Protein AF-A0A837KP45-F1 (afdb_monomer_lite)

Foldseek 3Di:
DDDDDPDPPVPVVVVLVVLLVCLLVPNVVSLVVVLVVCVVVQQVVLVVDPDPSVVSSVVVSVVSSVCSNVVVDDD

Radius of gyration: 15.76 Å; chains: 1; bounding box: 38×42×30 Å

pLDDT: mean 83.62, std 17.04, range [40.62, 96.44]

Secondary structure (DSSP, 8-state):
--------THHHHHHHHHHHHHHHTT-HHHHHHHHHHTHHHHHHHHTTSSS-HHHHHHHHHHHHHHHHHHT----

Sequence (75 aa):
MQKQIFAPVSREADSFSLTLEKAQSGDNRAVLTILDFLLPDMEYLASFIKLPREESMQEMKTAMLEAIRSGEVML

Structure (mmCIF, N/CA/C/O backbone):
data_AF-A0A837KP45-F1
#
_entry.id   AF-A0A837KP45-F1
#
loop_
_atom_site.group_PDB
_atom_site.id
_atom_site.type_symbol
_atom_site.label_atom_id
_atom_site.label_alt_id
_atom_site.label_comp_id
_atom_site.label_asym_id
_atom_site.label_entity_id
_atom_site.label_seq_id
_atom_site.pdbx_PDB_ins_code
_atom_site.Cartn_x
_atom_site.Cartn_y
_atom_site.Cartn_z
_atom_site.occupancy
_atom_site.B_iso_or_equiv
_atom_site.auth_seq_id
_atom_site.auth_comp_id
_atom_site.auth_asym_id
_atom_site.auth_atom_id
_atom_site.pdbx_PDB_model_num
ATOM 1 N N . MET A 1 1 ? -22.278 -32.980 -17.890 1.00 47.81 1 MET A N 1
ATOM 2 C CA . MET A 1 1 ? -21.266 -31.940 -17.608 1.00 47.81 1 MET A CA 1
ATOM 3 C C . MET A 1 1 ? -21.648 -31.270 -16.297 1.00 47.81 1 MET A C 1
ATOM 5 O O . MET A 1 1 ? -22.788 -30.838 -16.171 1.00 47.81 1 MET A O 1
ATOM 9 N N . GLN A 1 2 ? -20.779 -31.339 -15.284 1.00 40.62 2 GLN A N 1
ATOM 10 C CA . GLN A 1 2 ? -21.050 -30.799 -13.948 1.00 40.62 2 GLN A CA 1
ATOM 11 C C . GLN A 1 2 ? -21.059 -29.264 -13.948 1.00 40.62 2 GLN A C 1
ATOM 13 O O . GLN A 1 2 ? -20.349 -28.619 -14.712 1.00 40.62 2 GLN A O 1
ATOM 18 N N . LYS A 1 3 ? -21.919 -28.734 -13.075 1.00 55.69 3 LYS A N 1
ATOM 19 C CA . LYS A 1 3 ? -22.263 -27.331 -12.833 1.00 55.69 3 LYS A CA 1
ATOM 20 C C . LYS A 1 3 ? -21.041 -26.472 -12.490 1.00 55.69 3 LYS A C 1
ATOM 22 O O . LYS A 1 3 ? -20.300 -26.823 -11.580 1.00 55.69 3 LYS A O 1
ATOM 27 N N . GLN A 1 4 ? -20.951 -25.283 -13.079 1.00 45.62 4 GLN A N 1
ATOM 28 C CA . GLN A 1 4 ? -20.336 -24.140 -12.407 1.00 45.62 4 GLN A CA 1
ATOM 29 C C . GLN A 1 4 ? -21.424 -23.103 -12.160 1.00 45.62 4 GLN A C 1
ATOM 31 O O . GLN A 1 4 ? -21.846 -22.367 -13.047 1.00 45.62 4 GLN A O 1
ATOM 36 N N . ILE A 1 5 ? -21.949 -23.137 -10.938 1.00 50.38 5 ILE A N 1
ATOM 37 C CA . ILE A 1 5 ? -22.736 -22.043 -10.387 1.00 50.38 5 ILE A CA 1
ATOM 38 C C . ILE A 1 5 ? -21.710 -20.941 -10.135 1.00 50.38 5 ILE A C 1
ATOM 40 O O . ILE A 1 5 ? -20.851 -21.105 -9.270 1.00 50.38 5 ILE A O 1
ATOM 44 N N . PHE A 1 6 ? -21.758 -19.867 -10.923 1.00 45.94 6 PHE A N 1
ATOM 45 C CA . PHE A 1 6 ? -21.039 -18.639 -10.605 1.00 45.94 6 PHE A CA 1
ATOM 46 C C . PHE A 1 6 ? -21.542 -18.174 -9.237 1.00 45.94 6 PHE A C 1
ATOM 48 O O . PHE A 1 6 ? -22.695 -17.765 -9.095 1.00 45.94 6 PHE A O 1
ATOM 55 N N . ALA A 1 7 ? -20.707 -18.332 -8.210 1.00 50.62 7 ALA A N 1
ATOM 56 C CA . ALA A 1 7 ? -20.960 -17.713 -6.922 1.00 50.62 7 ALA A CA 1
ATOM 57 C C . ALA A 1 7 ? -20.990 -16.189 -7.131 1.00 50.62 7 ALA A C 1
ATOM 59 O O . ALA A 1 7 ? -20.243 -15.676 -7.968 1.00 50.62 7 ALA A O 1
ATOM 60 N N . PRO A 1 8 ? -21.865 -15.460 -6.425 1.00 44.41 8 PRO A N 1
ATOM 61 C CA . PRO A 1 8 ? -21.944 -14.023 -6.593 1.00 44.41 8 PRO A CA 1
ATOM 62 C C . PRO A 1 8 ? -20.617 -13.405 -6.134 1.00 44.41 8 PRO A C 1
ATOM 64 O O . PRO A 1 8 ? -20.139 -13.683 -5.034 1.00 44.41 8 PRO A O 1
ATOM 67 N N . VAL A 1 9 ? -20.052 -12.550 -6.987 1.00 53.34 9 VAL A N 1
ATOM 68 C CA . VAL A 1 9 ? -18.823 -11.74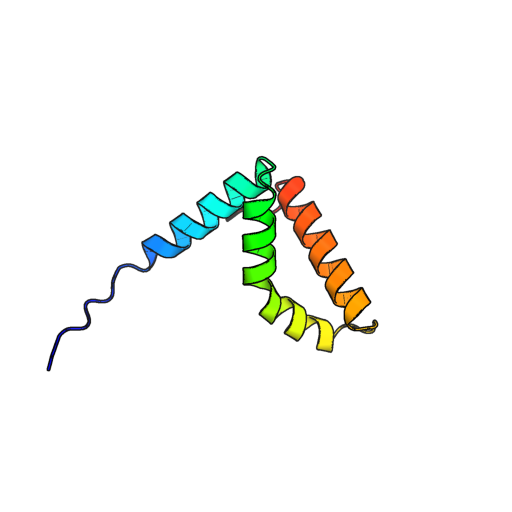2 -6.806 1.00 53.34 9 VAL A CA 1
ATOM 69 C C . VAL A 1 9 ? -18.887 -10.816 -5.567 1.00 53.34 9 VAL A C 1
ATOM 71 O O . VAL A 1 9 ? -17.963 -10.076 -5.258 1.00 53.34 9 VAL A O 1
ATOM 74 N N . SER A 1 10 ? -19.970 -10.868 -4.795 1.00 51.38 10 SER A N 1
ATOM 75 C CA . SER A 1 10 ? -20.212 -10.043 -3.615 1.00 51.38 10 SER A CA 1
ATOM 76 C C . SER A 1 10 ? -19.325 -10.389 -2.412 1.00 51.38 10 SER A C 1
ATOM 78 O O . SER A 1 10 ? -19.025 -9.513 -1.615 1.00 51.38 10 SER A O 1
ATOM 80 N N . ARG A 1 11 ? -18.843 -11.633 -2.273 1.00 51.28 11 ARG A N 1
ATOM 81 C CA . ARG A 1 11 ? -18.122 -12.055 -1.051 1.00 51.28 11 ARG A CA 1
ATOM 82 C C . ARG A 1 11 ? -16.718 -11.452 -0.907 1.00 51.28 11 ARG A C 1
ATOM 84 O O . ARG A 1 11 ? -16.228 -11.315 0.209 1.00 51.28 11 ARG A O 1
ATOM 91 N N . GLU A 1 12 ? -16.070 -11.136 -2.025 1.00 53.34 12 GLU A N 1
ATOM 92 C CA . GLU A 1 12 ? -14.699 -10.605 -2.071 1.00 53.34 12 GLU A CA 1
ATOM 93 C C . GLU A 1 12 ? -14.680 -9.080 -1.912 1.00 53.34 12 GLU A C 1
ATOM 95 O O . GLU A 1 12 ? -13.842 -8.556 -1.180 1.00 53.34 12 GLU A O 1
ATOM 100 N N . ALA A 1 13 ? -15.649 -8.380 -2.515 1.00 54.47 13 ALA A N 1
ATOM 101 C CA . ALA A 1 13 ? -15.825 -6.937 -2.346 1.00 54.47 13 ALA A CA 1
ATOM 102 C C . ALA A 1 13 ? -16.133 -6.574 -0.882 1.00 54.47 13 ALA A C 1
ATOM 104 O O . ALA A 1 13 ? -15.475 -5.703 -0.316 1.00 54.47 13 ALA A O 1
ATOM 105 N N . ASP A 1 14 ? -17.028 -7.327 -0.230 1.00 60.12 14 ASP A N 1
ATOM 106 C CA . ASP A 1 14 ? -17.312 -7.175 1.204 1.00 60.12 14 ASP A CA 1
ATOM 107 C C . ASP A 1 14 ? -16.057 -7.428 2.065 1.00 60.12 14 ASP A C 1
ATOM 109 O O . ASP A 1 14 ? -15.860 -6.801 3.108 1.00 60.12 14 ASP A O 1
ATOM 113 N N . SER A 1 15 ? -15.172 -8.329 1.621 1.00 78.38 15 SER A N 1
ATOM 114 C CA . SER A 1 15 ? -13.926 -8.654 2.320 1.00 78.38 15 SER A CA 1
ATOM 115 C C . SER A 1 15 ? -12.887 -7.538 2.209 1.00 78.38 15 SER A C 1
ATOM 117 O O . SER A 1 15 ? -12.187 -7.267 3.188 1.00 78.38 15 SER A O 1
ATOM 119 N N . PHE A 1 16 ? -12.757 -6.896 1.044 1.00 83.19 16 PHE A N 1
ATOM 120 C CA . PHE A 1 16 ? -11.797 -5.807 0.864 1.00 83.19 16 PHE A CA 1
ATOM 121 C C . PHE A 1 16 ? -12.256 -4.539 1.583 1.00 8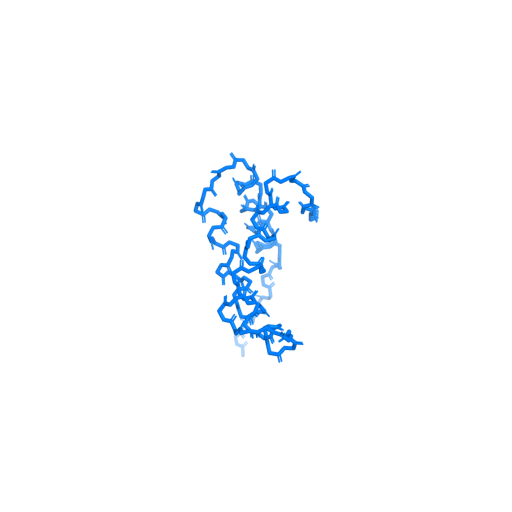3.19 16 PHE A C 1
ATOM 123 O O . PHE A 1 16 ? -11.468 -3.975 2.338 1.00 83.19 16 PHE A O 1
ATOM 130 N N . SER A 1 17 ? -13.532 -4.155 1.461 1.00 87.12 17 SER A N 1
ATOM 131 C CA . SER A 1 17 ? -14.083 -2.998 2.180 1.00 87.12 17 SER A CA 1
ATOM 132 C C . SER A 1 17 ? -13.935 -3.141 3.694 1.00 87.12 17 SER A C 1
ATOM 134 O O . SER A 1 17 ? -13.430 -2.234 4.350 1.00 87.12 17 SER A O 1
ATOM 136 N N . LEU A 1 18 ? -14.238 -4.320 4.251 1.00 90.06 18 LEU A N 1
ATOM 137 C CA . LEU A 1 18 ? -14.028 -4.589 5.677 1.00 90.06 18 LEU A CA 1
ATOM 138 C C . LEU A 1 18 ? -12.543 -4.532 6.076 1.00 90.06 18 LEU A C 1
ATOM 140 O O . LEU A 1 18 ? -12.201 -4.129 7.189 1.00 90.06 18 LEU A O 1
ATOM 144 N N . THR A 1 19 ? -11.645 -4.970 5.193 1.00 92.12 19 THR A N 1
ATOM 145 C CA . THR A 1 19 ? -10.198 -4.888 5.433 1.00 92.12 19 THR A CA 1
ATOM 146 C C . THR A 1 19 ? -9.731 -3.433 5.395 1.00 92.12 19 THR A C 1
ATOM 148 O O . THR A 1 19 ? -8.942 -3.033 6.248 1.00 92.12 19 THR A O 1
ATOM 151 N N . LEU A 1 20 ? -10.263 -2.619 4.482 1.00 90.81 20 LEU A N 1
ATOM 152 C CA . LEU A 1 20 ? -9.973 -1.192 4.405 1.00 90.81 20 LEU A CA 1
ATOM 153 C C . LEU A 1 20 ? -10.449 -0.451 5.657 1.00 90.81 20 LEU A C 1
ATOM 155 O O . LEU A 1 20 ? -9.658 0.272 6.255 1.00 90.81 20 LEU A O 1
ATOM 159 N N . GLU A 1 21 ? -11.677 -0.692 6.116 1.00 91.69 21 GLU A N 1
ATOM 160 C CA . GLU A 1 21 ? -12.196 -0.095 7.356 1.00 91.69 21 GLU A CA 1
ATOM 161 C C . GLU A 1 21 ? -11.313 -0.436 8.566 1.00 91.69 21 GLU A C 1
ATOM 163 O O . GLU A 1 21 ? -10.950 0.433 9.363 1.00 91.69 21 GLU A O 1
ATOM 168 N N . LYS A 1 22 ? -10.895 -1.704 8.689 1.00 92.56 22 LYS A N 1
ATOM 169 C CA . LYS A 1 22 ? -9.964 -2.130 9.746 1.00 92.56 22 LYS A CA 1
ATOM 170 C C . LYS A 1 22 ? -8.624 -1.408 9.638 1.00 92.56 22 LYS A C 1
ATOM 172 O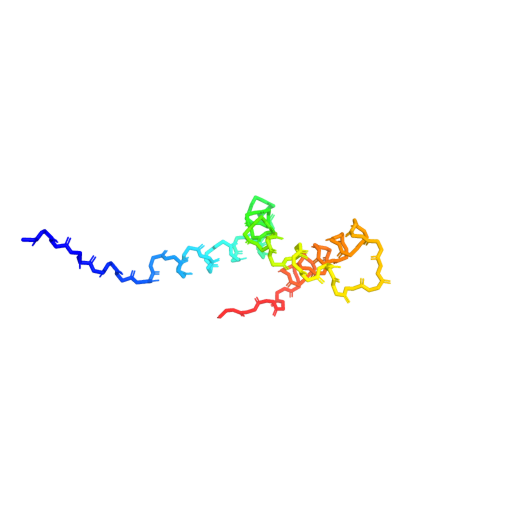 O . LYS A 1 22 ? -8.109 -0.929 10.650 1.00 92.56 22 LYS A O 1
ATOM 177 N N . ALA A 1 23 ? -8.082 -1.290 8.431 1.00 92.69 23 ALA A N 1
ATOM 178 C CA . ALA A 1 23 ? -6.822 -0.604 8.180 1.00 92.69 23 ALA A CA 1
ATOM 179 C C . ALA A 1 23 ? -6.904 0.890 8.547 1.00 92.69 23 ALA A C 1
ATOM 181 O O . ALA A 1 23 ? -6.015 1.400 9.230 1.00 92.69 23 ALA A O 1
ATOM 182 N N . GLN A 1 24 ? -8.005 1.557 8.192 1.00 92.31 24 GLN A N 1
ATOM 183 C CA . GLN A 1 24 ? -8.303 2.945 8.560 1.00 92.31 24 GLN A CA 1
ATOM 184 C C . GLN A 1 24 ? -8.445 3.131 10.079 1.00 92.31 24 GLN A C 1
ATOM 186 O O . GLN A 1 24 ? -8.014 4.144 10.622 1.00 92.31 24 GLN A O 1
ATOM 191 N N . SER A 1 25 ? -8.969 2.127 10.792 1.00 92.19 25 SER A N 1
ATOM 192 C CA . SER A 1 25 ? -9.053 2.132 12.263 1.00 92.19 25 SER A CA 1
ATOM 193 C C . SER A 1 25 ? -7.721 1.861 12.985 1.00 92.19 25 SER A C 1
ATOM 195 O O . SER A 1 25 ? -7.674 1.861 14.216 1.00 92.19 25 SER A O 1
ATOM 197 N N . GLY A 1 26 ? -6.631 1.638 12.241 1.00 89.56 26 GLY A N 1
ATOM 198 C CA . GLY A 1 26 ? -5.293 1.396 12.786 1.00 89.56 26 GLY A CA 1
ATOM 199 C C . GLY A 1 26 ? -4.896 -0.079 12.916 1.00 89.56 26 GLY A C 1
ATOM 200 O O . GLY A 1 26 ? -3.877 -0.376 13.544 1.00 89.56 26 GLY A O 1
ATOM 201 N N . ASP A 1 27 ? -5.649 -1.018 12.329 1.00 93.88 27 ASP A N 1
ATOM 202 C CA . ASP A 1 27 ? -5.237 -2.424 12.268 1.00 93.88 27 ASP A CA 1
ATOM 203 C C . ASP A 1 27 ? -4.079 -2.602 11.273 1.00 93.88 27 ASP A C 1
ATOM 205 O O . ASP A 1 27 ? -4.261 -2.710 10.057 1.00 93.88 27 ASP A O 1
ATOM 209 N N . ASN A 1 28 ? -2.861 -2.685 11.807 1.00 91.50 28 ASN A N 1
ATOM 210 C CA . ASN A 1 28 ? -1.650 -2.872 11.010 1.00 91.50 28 ASN A CA 1
ATOM 211 C C . ASN A 1 28 ? -1.662 -4.163 10.174 1.00 91.50 28 ASN A C 1
ATOM 213 O O . ASN A 1 28 ? -1.026 -4.203 9.124 1.00 91.50 28 ASN A O 1
ATOM 217 N N . ARG A 1 29 ? -2.363 -5.226 10.596 1.00 93.06 29 ARG A N 1
ATOM 218 C CA . ARG A 1 29 ? -2.446 -6.463 9.798 1.00 93.06 29 ARG A CA 1
ATOM 219 C C . ARG A 1 29 ? -3.323 -6.258 8.572 1.00 93.06 29 ARG A C 1
ATOM 221 O O . ARG A 1 29 ? -2.999 -6.770 7.502 1.00 93.06 29 ARG A O 1
ATOM 228 N N . ALA A 1 30 ? -4.398 -5.492 8.721 1.00 93.38 30 ALA A N 1
ATOM 229 C CA . ALA A 1 30 ? -5.256 -5.119 7.608 1.00 93.38 30 ALA A CA 1
ATOM 230 C C . ALA A 1 30 ? -4.510 -4.220 6.606 1.00 93.38 30 ALA A C 1
ATOM 232 O O . ALA A 1 30 ? -4.571 -4.471 5.405 1.00 93.38 30 ALA A O 1
ATOM 233 N N . VAL A 1 31 ? -3.708 -3.261 7.093 1.00 92.62 31 VAL A N 1
ATOM 234 C CA . VAL A 1 31 ? -2.819 -2.442 6.245 1.00 92.62 31 VAL A CA 1
ATOM 235 C C . VAL A 1 31 ? -1.850 -3.319 5.446 1.00 92.62 31 VAL A C 1
ATOM 237 O O . VAL A 1 31 ? -1.752 -3.173 4.232 1.00 92.62 31 VAL A O 1
ATOM 240 N N . LEU A 1 32 ? -1.159 -4.258 6.104 1.00 92.88 32 LEU A N 1
ATOM 241 C CA . LEU A 1 32 ? -0.233 -5.172 5.423 1.00 92.88 32 LEU A CA 1
ATOM 242 C C . LEU A 1 32 ? -0.946 -6.036 4.379 1.00 92.88 32 LEU A C 1
ATOM 244 O O . LEU A 1 32 ? -0.438 -6.192 3.278 1.00 92.88 32 LEU A O 1
ATOM 248 N N . THR A 1 33 ? -2.151 -6.517 4.689 1.00 93.69 33 THR A N 1
ATOM 249 C CA . THR A 1 33 ? -2.961 -7.30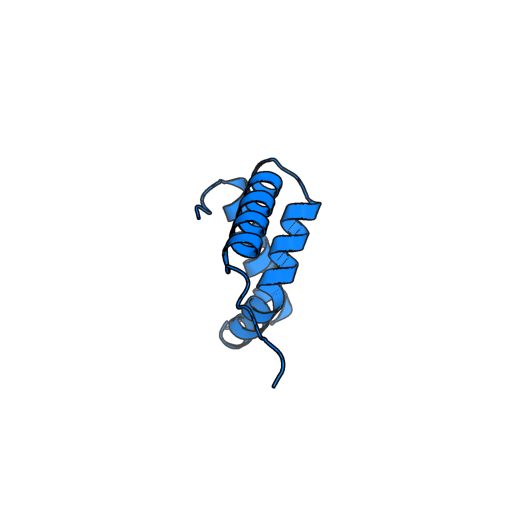9 3.750 1.00 93.69 33 THR A CA 1
ATOM 250 C C . THR A 1 33 ? -3.278 -6.519 2.476 1.00 93.69 33 THR A C 1
ATOM 252 O O . THR A 1 33 ? -3.200 -7.065 1.378 1.00 93.69 33 THR A O 1
ATOM 255 N N . ILE A 1 34 ? -3.594 -5.227 2.602 1.00 92.31 34 ILE A N 1
ATOM 256 C CA . ILE A 1 34 ? -3.841 -4.343 1.453 1.00 92.31 34 ILE A CA 1
ATOM 257 C C . ILE A 1 34 ? -2.555 -4.111 0.652 1.00 92.31 34 ILE A C 1
ATOM 259 O O . ILE A 1 34 ? -2.579 -4.175 -0.576 1.00 92.31 34 ILE A O 1
ATOM 263 N N . LEU A 1 35 ? -1.426 -3.867 1.325 1.00 92.75 35 LEU A N 1
ATOM 264 C CA . LEU A 1 35 ? -0.141 -3.666 0.651 1.00 92.75 35 LEU A CA 1
ATOM 265 C C . LEU A 1 35 ? 0.324 -4.920 -0.100 1.00 92.75 35 LEU A C 1
ATOM 267 O O . LEU A 1 35 ? 0.836 -4.794 -1.209 1.00 92.75 35 LEU A O 1
ATOM 271 N N . ASP A 1 36 ? 0.124 -6.106 0.474 1.00 93.25 36 ASP A N 1
ATOM 272 C CA . ASP A 1 36 ? 0.451 -7.382 -0.166 1.00 93.25 36 ASP A CA 1
ATOM 273 C C . ASP A 1 36 ? -0.452 -7.648 -1.375 1.00 93.25 36 ASP A C 1
ATOM 275 O O . ASP A 1 36 ? 0.027 -8.097 -2.416 1.00 93.25 36 ASP A O 1
ATOM 279 N N . PHE A 1 37 ? -1.744 -7.319 -1.269 1.00 92.00 37 PHE A N 1
ATOM 280 C CA . PHE A 1 37 ? -2.687 -7.419 -2.383 1.00 92.00 37 PHE A CA 1
ATOM 281 C C . PHE A 1 37 ? -2.272 -6.537 -3.571 1.00 92.00 37 PHE A C 1
ATOM 283 O O . PHE A 1 37 ? -2.308 -6.990 -4.710 1.00 92.00 37 PHE A O 1
ATOM 290 N N . LEU A 1 38 ? -1.829 -5.306 -3.302 1.00 92.12 38 LEU A N 1
ATOM 291 C CA . LEU A 1 38 ? -1.402 -4.338 -4.320 1.00 92.12 38 LEU A CA 1
ATOM 292 C C . LEU A 1 38 ? 0.053 -4.524 -4.783 1.00 92.12 38 LEU A C 1
ATOM 294 O O . LEU A 1 38 ? 0.510 -3.818 -5.683 1.00 92.12 38 LEU A O 1
ATOM 298 N N . LEU A 1 39 ? 0.813 -5.434 -4.166 1.00 93.44 39 LEU A N 1
ATOM 299 C CA . LEU A 1 39 ? 2.239 -5.599 -4.440 1.00 93.44 39 LEU A CA 1
ATOM 300 C C . LEU A 1 39 ? 2.544 -5.875 -5.925 1.00 93.44 39 LEU A C 1
ATOM 302 O O . LEU A 1 39 ? 3.443 -5.212 -6.443 1.00 93.44 39 LEU A O 1
ATOM 306 N N . PRO A 1 40 ? 1.825 -6.768 -6.639 1.00 95.00 40 PRO A N 1
ATOM 307 C CA . PRO A 1 40 ? 2.095 -7.024 -8.056 1.00 95.00 40 PRO A CA 1
ATOM 308 C C . PRO A 1 40 ? 1.928 -5.773 -8.928 1.00 95.00 40 PRO A C 1
ATOM 310 O O . PRO A 1 40 ? 2.730 -5.534 -9.832 1.00 95.00 40 PRO A O 1
ATOM 313 N N . ASP A 1 41 ? 0.925 -4.946 -8.625 1.00 95.06 41 ASP A N 1
ATOM 314 C CA . ASP A 1 41 ? 0.675 -3.697 -9.343 1.00 95.06 41 ASP A CA 1
ATOM 315 C C . ASP A 1 41 ? 1.774 -2.672 -9.057 1.00 95.06 41 ASP A C 1
ATOM 317 O O . ASP A 1 41 ? 2.292 -2.048 -9.982 1.00 95.06 41 ASP A O 1
ATOM 321 N N . MET A 1 42 ? 2.199 -2.537 -7.795 1.00 95.25 42 MET A N 1
ATOM 322 C CA . MET A 1 42 ? 3.332 -1.680 -7.434 1.00 95.25 42 MET A CA 1
ATOM 323 C C . MET A 1 42 ? 4.621 -2.126 -8.138 1.00 95.25 42 MET A C 1
ATOM 325 O O . MET A 1 42 ? 5.350 -1.293 -8.671 1.00 95.25 42 MET A O 1
ATOM 329 N N . GLU A 1 43 ? 4.901 -3.431 -8.196 1.00 95.25 43 GLU A N 1
ATOM 330 C CA . GLU A 1 43 ? 6.085 -3.950 -8.891 1.00 95.25 43 GLU A CA 1
ATOM 331 C C . GLU A 1 43 ? 6.052 -3.656 -10.393 1.00 95.25 43 GLU A C 1
ATOM 333 O O . GLU A 1 43 ? 7.075 -3.285 -10.977 1.00 95.25 43 GLU A O 1
ATOM 338 N N . TYR A 1 44 ? 4.878 -3.771 -11.014 1.00 95.69 44 TYR A N 1
ATOM 339 C CA . TYR A 1 44 ? 4.682 -3.376 -12.402 1.00 95.69 44 TYR A CA 1
ATOM 340 C C . TYR A 1 44 ? 4.908 -1.868 -12.591 1.00 95.69 44 TYR A C 1
ATOM 342 O O . TYR A 1 44 ? 5.706 -1.467 -13.441 1.00 95.69 44 TYR A O 1
ATOM 350 N N . LEU A 1 45 ? 4.276 -1.030 -11.763 1.00 95.00 45 LEU A N 1
ATOM 351 C CA . LEU A 1 45 ? 4.368 0.431 -11.835 1.00 95.00 45 LEU A CA 1
ATOM 352 C C . LEU A 1 45 ? 5.794 0.950 -11.608 1.00 95.00 45 LEU A C 1
ATOM 354 O O . LEU A 1 45 ? 6.215 1.886 -12.291 1.00 95.00 45 LEU A O 1
ATOM 358 N N . ALA A 1 46 ? 6.570 0.310 -10.729 1.00 95.31 46 ALA A N 1
ATOM 359 C CA . ALA A 1 46 ? 7.967 0.664 -10.474 1.00 95.31 46 ALA A CA 1
ATOM 360 C C . ALA A 1 46 ? 8.832 0.631 -11.747 1.00 95.31 46 ALA A C 1
ATOM 362 O O . ALA A 1 46 ? 9.797 1.383 -11.850 1.00 95.31 46 ALA A O 1
ATOM 363 N N . SER A 1 47 ? 8.464 -0.176 -12.748 1.00 94.00 47 SER A N 1
ATOM 364 C CA . SER A 1 47 ? 9.188 -0.271 -14.025 1.00 94.00 47 SER A CA 1
ATOM 365 C C . SER A 1 47 ? 9.104 1.003 -14.878 1.00 94.00 47 SER A C 1
ATOM 367 O O . SER A 1 47 ? 9.882 1.171 -15.817 1.00 94.00 47 SER A O 1
ATOM 369 N N . PHE A 1 48 ? 8.167 1.901 -14.566 1.00 95.06 48 PHE A N 1
ATOM 370 C CA . PHE A 1 48 ? 7.923 3.139 -15.311 1.00 95.06 48 PHE A CA 1
ATOM 371 C C . PHE A 1 48 ? 8.409 4.394 -14.574 1.00 95.06 48 PHE A C 1
ATOM 373 O O . PHE A 1 48 ? 8.421 5.484 -15.151 1.00 95.06 48 PHE A O 1
ATOM 380 N N . ILE A 1 49 ? 8.817 4.258 -13.312 1.00 93.69 49 ILE A N 1
ATOM 381 C CA . ILE A 1 49 ? 9.281 5.367 -12.480 1.00 93.69 49 ILE A CA 1
ATOM 382 C C . ILE A 1 49 ? 10.787 5.551 -12.697 1.00 93.69 49 ILE A C 1
ATOM 384 O O . ILE A 1 49 ? 11.557 4.596 -12.704 1.00 93.69 49 ILE A O 1
ATOM 388 N N . LYS A 1 50 ? 11.234 6.801 -12.873 1.00 92.31 50 LYS A N 1
ATOM 389 C CA . LYS A 1 50 ? 12.661 7.139 -13.041 1.00 92.31 50 LYS A CA 1
ATOM 390 C C . LYS A 1 50 ? 13.391 7.232 -11.696 1.00 92.31 50 LYS A C 1
ATOM 392 O O . LYS A 1 50 ? 14.043 8.234 -11.417 1.00 92.31 50 LYS A O 1
ATOM 397 N N . LEU A 1 51 ? 13.262 6.194 -10.879 1.00 93.56 51 LEU A N 1
ATOM 398 C CA . LEU A 1 51 ? 13.953 6.010 -9.604 1.00 93.56 51 LEU A CA 1
ATOM 399 C C . LEU A 1 51 ? 14.430 4.553 -9.503 1.00 93.56 51 LEU A C 1
ATOM 401 O O . LEU A 1 51 ? 13.924 3.693 -10.230 1.00 93.56 51 LEU A O 1
ATOM 405 N N . PRO A 1 52 ? 15.383 4.236 -8.610 1.00 96.06 52 PRO A N 1
ATOM 406 C CA . PRO A 1 52 ? 15.658 2.857 -8.233 1.00 96.06 52 PRO A CA 1
ATOM 407 C C . PRO A 1 52 ? 14.369 2.120 -7.848 1.00 96.06 52 PRO A C 1
ATOM 409 O O . PRO A 1 52 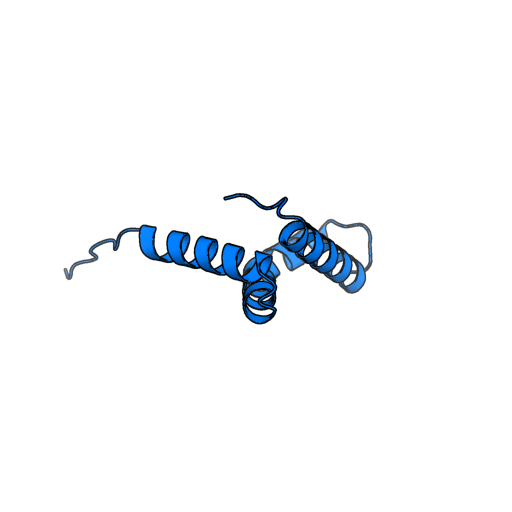? 13.441 2.703 -7.277 1.00 96.06 52 PRO A O 1
ATOM 412 N N . ARG A 1 53 ? 14.307 0.824 -8.167 1.00 93.69 53 ARG A N 1
ATOM 413 C CA . ARG A 1 53 ? 13.120 -0.004 -7.917 1.00 93.69 53 ARG A CA 1
ATOM 414 C C . ARG A 1 53 ? 12.733 0.029 -6.441 1.00 93.69 53 ARG A C 1
ATOM 416 O O . ARG A 1 53 ? 11.577 0.280 -6.125 1.00 93.69 53 ARG A O 1
ATOM 423 N N . GLU A 1 54 ? 13.694 -0.185 -5.550 1.00 94.69 54 GLU A N 1
ATOM 424 C CA . GLU A 1 54 ? 13.484 -0.177 -4.102 1.00 94.69 54 GLU A CA 1
ATOM 425 C C . GLU A 1 54 ? 12.930 1.164 -3.601 1.00 94.69 54 GLU A C 1
ATOM 427 O O . GLU A 1 54 ? 11.969 1.164 -2.833 1.00 94.69 54 GLU A O 1
ATOM 432 N N . GLU A 1 55 ? 13.468 2.289 -4.083 1.00 96.31 55 GLU A N 1
ATOM 433 C CA . GLU A 1 55 ? 12.978 3.631 -3.735 1.00 96.31 55 GLU A CA 1
ATOM 434 C C . GLU A 1 55 ? 11.539 3.831 -4.224 1.00 96.31 55 GLU A C 1
ATOM 436 O O . GLU A 1 55 ? 10.664 4.193 -3.443 1.00 96.31 55 GLU A O 1
ATOM 441 N N . SER A 1 56 ? 11.258 3.485 -5.483 1.00 96.44 56 SER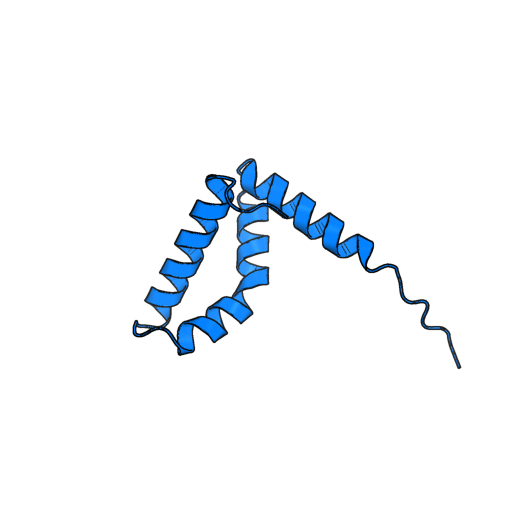 A N 1
ATOM 442 C CA . SER A 1 56 ? 9.911 3.574 -6.065 1.00 96.44 56 SER A CA 1
ATOM 443 C C . SER A 1 56 ? 8.884 2.770 -5.262 1.00 96.44 56 SER A C 1
ATOM 445 O O . SER A 1 56 ? 7.788 3.245 -4.971 1.00 96.44 56 SER A O 1
ATOM 447 N N . MET A 1 57 ? 9.247 1.543 -4.881 1.00 96.44 57 MET A N 1
ATOM 448 C CA . MET A 1 57 ? 8.391 0.665 -4.085 1.00 96.44 57 MET A CA 1
ATOM 449 C C . MET A 1 57 ? 8.140 1.227 -2.687 1.00 96.44 57 MET A C 1
ATOM 451 O O . MET A 1 57 ? 7.029 1.113 -2.171 1.00 96.44 57 MET A O 1
ATOM 455 N N . GLN A 1 58 ? 9.158 1.812 -2.057 1.00 95.50 58 GLN A N 1
ATOM 456 C CA . GLN A 1 58 ? 9.026 2.400 -0.730 1.00 95.50 58 GLN A CA 1
ATOM 457 C C . GLN A 1 58 ? 8.135 3.647 -0.750 1.00 95.50 58 GLN A C 1
ATOM 459 O O . GLN A 1 58 ? 7.270 3.778 0.117 1.00 95.50 58 GLN A O 1
ATOM 464 N N . GLU A 1 59 ? 8.292 4.510 -1.752 1.00 95.94 59 GLU A N 1
ATOM 465 C CA . GLU A 1 59 ? 7.445 5.690 -1.950 1.00 95.94 59 GLU A CA 1
ATOM 466 C C . GLU A 1 59 ? 5.978 5.290 -2.149 1.00 95.94 59 GLU A C 1
ATOM 468 O O . GLU A 1 59 ? 5.105 5.773 -1.431 1.00 95.94 59 GLU A O 1
ATOM 473 N N . MET A 1 60 ? 5.695 4.323 -3.032 1.00 96.00 60 MET A N 1
ATOM 474 C CA . MET A 1 60 ? 4.325 3.834 -3.249 1.00 96.00 60 MET A CA 1
ATOM 475 C C . MET A 1 60 ? 3.704 3.249 -1.977 1.00 96.00 60 MET A C 1
ATOM 477 O O . MET A 1 60 ? 2.564 3.569 -1.647 1.00 96.00 60 MET A O 1
ATOM 481 N N . LYS A 1 61 ? 4.450 2.434 -1.220 1.00 95.00 61 LYS A N 1
ATOM 482 C CA . LYS A 1 61 ? 3.967 1.879 0.056 1.00 95.00 61 LYS A CA 1
ATOM 483 C C . LYS A 1 61 ? 3.680 2.969 1.086 1.00 95.00 61 LYS A C 1
ATOM 485 O O . LYS A 1 61 ? 2.690 2.870 1.808 1.00 95.00 61 LYS A O 1
ATOM 490 N N . THR A 1 62 ? 4.537 3.985 1.154 1.00 95.19 62 THR A N 1
ATOM 491 C CA . THR A 1 62 ? 4.391 5.110 2.087 1.00 95.19 62 THR A CA 1
ATOM 492 C C . THR A 1 62 ? 3.157 5.930 1.738 1.00 95.19 62 THR A C 1
ATOM 494 O O . THR A 1 62 ? 2.293 6.103 2.593 1.00 95.19 62 THR A O 1
ATOM 497 N N . ALA A 1 63 ? 3.012 6.312 0.468 1.00 94.06 63 ALA A N 1
ATOM 498 C CA . ALA A 1 63 ? 1.851 7.043 -0.025 1.00 94.06 63 ALA A CA 1
ATOM 499 C C . ALA A 1 63 ? 0.542 6.280 0.232 1.00 94.06 63 ALA A C 1
ATOM 501 O O . ALA A 1 63 ? -0.440 6.862 0.687 1.00 94.06 63 ALA A O 1
ATOM 502 N N . MET A 1 64 ? 0.526 4.960 0.016 1.00 93.06 64 MET A N 1
ATOM 503 C CA . MET A 1 64 ? -0.679 4.160 0.249 1.00 93.06 64 MET A CA 1
ATOM 504 C C . MET A 1 64 ? -1.030 4.041 1.732 1.00 93.06 64 MET A C 1
ATOM 506 O O . MET A 1 64 ? -2.199 4.101 2.107 1.00 93.06 64 MET A O 1
ATOM 510 N N . LEU A 1 65 ? -0.025 3.915 2.597 1.00 92.25 65 LEU A N 1
ATOM 511 C CA . LEU A 1 65 ? -0.215 3.900 4.043 1.00 92.25 65 LEU A CA 1
ATOM 512 C C . LEU A 1 65 ? -0.747 5.244 4.561 1.00 92.25 65 LEU A C 1
ATOM 514 O O . LEU A 1 65 ? -1.615 5.260 5.435 1.00 92.25 65 LEU A O 1
ATOM 518 N N . GLU A 1 66 ? -0.254 6.356 4.021 1.00 92.94 66 GLU A N 1
ATOM 519 C CA . GLU A 1 66 ? -0.759 7.695 4.327 1.00 92.94 66 GLU A CA 1
ATOM 520 C C . GLU A 1 66 ? -2.204 7.867 3.863 1.00 92.94 66 GLU A C 1
ATOM 522 O O . GLU A 1 66 ? -3.039 8.244 4.680 1.00 92.94 66 GLU A O 1
ATOM 527 N N . ALA A 1 67 ? -2.522 7.492 2.621 1.00 91.81 67 ALA A N 1
ATOM 528 C CA . ALA A 1 67 ? -3.873 7.577 2.063 1.00 91.81 67 ALA A CA 1
ATOM 529 C C . ALA A 1 67 ? -4.895 6.738 2.854 1.00 91.81 67 ALA A C 1
ATOM 531 O O . ALA A 1 67 ? -6.033 7.156 3.080 1.00 91.81 67 ALA A O 1
ATOM 532 N N . ILE A 1 68 ? -4.494 5.545 3.312 1.00 91.00 68 ILE A N 1
ATOM 533 C CA . ILE A 1 68 ? -5.327 4.716 4.191 1.00 91.00 68 ILE A CA 1
ATOM 534 C C . ILE A 1 68 ? -5.543 5.430 5.529 1.00 91.00 68 ILE A C 1
ATOM 536 O O . ILE A 1 68 ? -6.667 5.504 6.009 1.00 91.00 68 ILE A O 1
ATOM 540 N N . ARG A 1 69 ? -4.495 5.983 6.147 1.00 87.44 69 ARG A N 1
ATOM 541 C CA . ARG A 1 69 ? -4.603 6.629 7.468 1.00 87.44 69 ARG A CA 1
ATOM 542 C C . ARG A 1 69 ? -5.344 7.962 7.445 1.00 87.44 69 ARG A C 1
ATOM 544 O O . ARG A 1 69 ? -5.980 8.303 8.438 1.00 87.44 69 ARG A O 1
ATOM 551 N N . SER A 1 70 ? -5.254 8.715 6.354 1.00 87.44 70 SER A N 1
ATOM 552 C CA . SER A 1 70 ? -5.975 9.977 6.170 1.00 87.44 70 SER A CA 1
ATOM 553 C C . SER A 1 70 ? -7.459 9.768 5.854 1.00 87.44 70 SER A C 1
ATOM 555 O O . SER A 1 70 ? -8.234 10.718 5.943 1.00 87.44 70 SER A O 1
ATOM 557 N N . GLY A 1 71 ? -7.869 8.538 5.516 1.00 79.88 71 GLY A N 1
ATOM 558 C CA . GLY A 1 71 ? -9.232 8.234 5.077 1.00 79.88 71 GLY A CA 1
ATOM 559 C C . GLY A 1 71 ? -9.541 8.749 3.668 1.00 79.88 71 GLY A C 1
ATOM 560 O O . GLY A 1 71 ? -10.707 8.826 3.291 1.00 79.88 71 GLY A O 1
ATOM 561 N N . GLU A 1 72 ? -8.517 9.108 2.886 1.00 80.62 72 GLU A N 1
ATOM 562 C CA . GLU A 1 72 ? -8.674 9.545 1.492 1.00 80.62 72 GLU A CA 1
ATOM 563 C C . GLU A 1 72 ? -9.113 8.400 0.572 1.00 80.62 72 GLU A C 1
ATOM 565 O O . GLU A 1 72 ? -9.748 8.632 -0.456 1.00 80.62 72 GLU A O 1
ATOM 570 N N . VAL A 1 73 ? -8.810 7.156 0.950 1.00 76.25 73 VAL A N 1
ATOM 571 C CA . VAL A 1 73 ? -9.278 5.970 0.229 1.00 76.25 73 VAL A CA 1
ATOM 572 C C . VAL A 1 73 ? -10.747 5.707 0.578 1.00 76.25 73 VAL A C 1
ATOM 574 O O . VAL A 1 73 ? -11.060 5.275 1.687 1.00 76.25 73 VAL A O 1
ATOM 577 N N . MET A 1 74 ? -11.640 5.935 -0.386 1.00 70.56 74 MET A N 1
ATOM 578 C CA . MET A 1 74 ? -13.066 5.594 -0.315 1.00 70.56 74 MET A CA 1
ATOM 579 C C . MET A 1 74 ? -13.392 4.558 -1.400 1.00 70.56 74 MET A C 1
ATOM 581 O O . MET A 1 74 ? -12.888 4.676 -2.520 1.00 70.56 74 MET A O 1
ATOM 585 N N . LEU A 1 75 ? -14.204 3.550 -1.065 1.00 62.94 75 LEU A N 1
ATOM 586 C CA . LEU A 1 75 ? -14.688 2.506 -1.982 1.00 62.94 75 LEU A CA 1
ATOM 587 C C . LEU A 1 75 ? -16.170 2.694 -2.298 1.00 62.94 75 LEU A C 1
ATOM 589 O O . LEU A 1 75 ? -16.923 3.041 -1.359 1.00 62.94 75 LEU A O 1
#

Organism: NCBI:txid54913